Protein AF-A0A822ECL0-F1 (afdb_monomer_lite)

pLDDT: mean 80.01, std 21.47, range [31.42, 98.69]

Radius of gyration: 21.12 Å; chains: 1; bounding box: 35×47×75 Å

Foldseek 3Di:
DDDDPPDDDDDDVRVVVVVVVVVLPQKDKAWDDKDWDQDPQRKIKIKTWTWIFPDHDPDPPDDGDIFIKIWIWIWHDDPPDPPDTDTPDIDMDTPPPPPPDPPPPPDDDDDDDDDDDDD

Secondary structure (DSSP, 8-state):
----TT----SHHHHHHHHHHTT-TT--EEEEEEEEEE-GGG-EEEEEEEEEESS----SSSPPPEEEEEEEEEEEEPTT-TT-EEEEEEEEEETTS-----S----------------

Sequence (119 aa):
MHDDPTKTVTGIEAIAKRIEELSLKQRHVKIRQVDCHLTVGSSIVIQVCGEISSAPITDTQTQPTMKRFVQTFVLTPADNSKQKYYVHNDIFRYQDSPTSILTNDNNTKASTTITNNNE

Structure (mmCIF, N/CA/C/O backbone):
data_AF-A0A822ECL0-F1
#
_entry.id   AF-A0A822ECL0-F1
#
loop_
_atom_site.group_PDB
_atom_site.id
_atom_site.type_symbol
_atom_site.label_atom_id
_atom_site.label_alt_id
_atom_site.label_comp_id
_atom_site.label_asym_id
_atom_site.label_entity_id
_atom_site.label_seq_id
_atom_site.pdbx_PDB_ins_code
_atom_site.Cartn_x
_atom_site.Cartn_y
_atom_site.Cartn_z
_atom_site.occupancy
_atom_site.B_iso_or_equiv
_atom_site.auth_seq_id
_atom_site.auth_comp_id
_atom_site.auth_asym_id
_atom_site.auth_atom_id
_atom_site.pdbx_PDB_model_num
ATOM 1 N N . MET A 1 1 ? 21.817 -14.021 -4.083 1.00 38.22 1 MET A N 1
ATOM 2 C CA . MET A 1 1 ? 20.733 -13.933 -3.084 1.00 38.22 1 MET A CA 1
ATOM 3 C C . MET A 1 1 ? 19.622 -13.139 -3.747 1.00 38.22 1 MET A C 1
ATOM 5 O O . MET A 1 1 ? 19.785 -11.942 -3.921 1.00 38.22 1 MET A O 1
ATOM 9 N N . HIS A 1 2 ? 18.611 -13.814 -4.296 1.00 47.66 2 HIS A N 1
ATOM 10 C CA . HIS A 1 2 ? 17.511 -13.133 -4.980 1.00 47.66 2 HIS A CA 1
ATOM 11 C C . HIS A 1 2 ? 16.580 -12.540 -3.925 1.00 47.66 2 HIS A C 1
ATOM 13 O O . HIS A 1 2 ? 16.157 -13.245 -3.013 1.00 47.66 2 HIS A O 1
ATOM 19 N N . ASP A 1 3 ? 16.337 -11.239 -4.024 1.00 60.19 3 ASP A N 1
ATOM 20 C CA . ASP A 1 3 ? 15.415 -10.513 -3.162 1.00 60.19 3 ASP A CA 1
ATOM 21 C C . ASP A 1 3 ? 14.000 -11.067 -3.382 1.00 60.19 3 ASP A C 1
ATOM 23 O O . ASP A 1 3 ? 13.496 -11.016 -4.504 1.00 60.19 3 ASP A O 1
ATOM 27 N N . ASP A 1 4 ? 13.381 -11.649 -2.352 1.00 71.69 4 ASP A N 1
ATOM 28 C CA . ASP A 1 4 ? 12.011 -12.161 -2.439 1.00 71.69 4 ASP A CA 1
ATOM 29 C C . ASP A 1 4 ? 11.030 -10.974 -2.402 1.00 71.69 4 ASP A C 1
ATOM 31 O O . ASP A 1 4 ? 10.894 -10.318 -1.358 1.00 71.69 4 ASP A O 1
ATOM 35 N N . PRO A 1 5 ? 10.336 -10.663 -3.515 1.00 67.19 5 PRO A N 1
ATOM 36 C CA . PRO A 1 5 ? 9.403 -9.543 -3.571 1.00 67.19 5 PRO A CA 1
ATOM 37 C C . PRO A 1 5 ? 8.143 -9.783 -2.726 1.00 67.19 5 PRO A C 1
ATOM 39 O O . PRO A 1 5 ? 7.363 -8.854 -2.535 1.00 67.19 5 PRO A O 1
ATOM 42 N N . THR A 1 6 ? 7.934 -11.003 -2.222 1.00 77.94 6 THR A N 1
ATOM 43 C CA . THR A 1 6 ? 6.785 -11.384 -1.389 1.00 77.94 6 THR A CA 1
ATOM 44 C C . THR A 1 6 ? 7.088 -11.375 0.110 1.00 77.94 6 THR A C 1
ATOM 46 O O . THR A 1 6 ? 6.170 -11.500 0.921 1.00 77.94 6 THR A O 1
ATOM 49 N N . LYS A 1 7 ? 8.353 -11.159 0.499 1.00 88.94 7 LYS A N 1
ATOM 50 C CA . LYS A 1 7 ? 8.768 -11.102 1.902 1.00 88.94 7 LYS A CA 1
ATOM 51 C C . LYS A 1 7 ? 8.129 -9.914 2.625 1.00 88.94 7 LYS A C 1
ATOM 53 O O . LYS A 1 7 ? 8.436 -8.757 2.337 1.00 88.94 7 LYS A O 1
ATOM 58 N N . THR A 1 8 ? 7.319 -10.210 3.636 1.00 93.62 8 THR A N 1
ATOM 59 C CA . THR A 1 8 ? 6.763 -9.222 4.568 1.00 93.62 8 THR A CA 1
ATOM 60 C C . THR A 1 8 ? 7.718 -8.957 5.732 1.00 93.62 8 THR A C 1
ATOM 62 O O . THR A 1 8 ? 8.457 -9.846 6.161 1.00 93.62 8 THR A O 1
ATOM 65 N N . VAL A 1 9 ? 7.683 -7.743 6.280 1.00 96.38 9 VAL A N 1
ATOM 66 C CA . VAL A 1 9 ? 8.441 -7.347 7.476 1.00 96.38 9 VAL A CA 1
ATOM 67 C C . VAL A 1 9 ? 7.530 -6.600 8.448 1.00 96.38 9 VAL A C 1
ATOM 69 O O . VAL A 1 9 ? 6.573 -5.956 8.024 1.00 96.38 9 VAL A O 1
ATOM 72 N N . THR A 1 10 ? 7.843 -6.670 9.741 1.00 96.75 10 THR A N 1
ATOM 73 C CA . THR A 1 10 ? 7.034 -6.073 10.813 1.00 96.75 10 THR A CA 1
ATOM 74 C C . THR A 1 10 ? 7.920 -5.260 11.748 1.00 96.75 10 THR A C 1
ATOM 76 O O . THR A 1 10 ? 9.030 -5.678 12.069 1.00 96.75 10 THR A O 1
ATOM 79 N N . GLY A 1 11 ? 7.408 -4.122 12.220 1.00 96.25 11 GLY A N 1
ATOM 80 C CA . GLY A 1 11 ? 8.121 -3.216 13.122 1.00 96.25 11 GLY A CA 1
ATOM 81 C C . GLY A 1 11 ? 8.941 -2.163 12.376 1.00 96.25 11 GLY A C 1
ATOM 82 O O . GLY A 1 11 ? 9.455 -2.408 11.285 1.00 96.25 11 GLY A O 1
ATOM 83 N N . ILE A 1 12 ? 9.047 -0.969 12.965 1.00 94.94 12 ILE A N 1
ATOM 84 C CA . ILE A 1 12 ? 9.567 0.224 12.280 1.00 94.94 12 ILE A CA 1
ATOM 85 C C . ILE A 1 12 ? 11.003 0.049 11.767 1.00 94.94 12 ILE A C 1
ATOM 87 O O . ILE A 1 12 ? 11.303 0.470 10.656 1.00 94.94 12 ILE A O 1
ATOM 91 N N . GLU A 1 13 ? 11.865 -0.629 12.525 1.00 97.06 13 GLU A N 1
ATOM 92 C CA . GLU A 1 13 ? 13.268 -0.855 12.155 1.00 97.06 13 GLU A CA 1
ATOM 93 C C . GLU A 1 13 ? 13.396 -1.791 10.948 1.00 97.06 13 GLU A C 1
ATOM 95 O O . GLU A 1 13 ? 14.091 -1.484 9.979 1.00 97.06 13 GLU A O 1
ATOM 100 N N . ALA A 1 14 ? 12.683 -2.921 10.972 1.00 96.31 14 ALA A N 1
ATOM 101 C CA . ALA A 1 14 ? 12.697 -3.882 9.874 1.00 96.31 14 ALA A CA 1
ATOM 102 C C . ALA A 1 14 ? 12.036 -3.307 8.612 1.00 96.31 14 ALA A C 1
ATOM 104 O O . ALA A 1 14 ? 12.514 -3.555 7.505 1.00 96.31 14 ALA A O 1
ATOM 105 N N . ILE A 1 15 ? 10.971 -2.514 8.777 1.00 95.88 15 ILE A N 1
ATOM 106 C CA . ILE A 1 15 ? 10.310 -1.790 7.685 1.00 95.88 15 ILE A CA 1
ATOM 107 C C . ILE A 1 15 ? 11.265 -0.762 7.069 1.00 95.88 15 ILE A C 1
ATOM 109 O O . ILE A 1 15 ? 11.427 -0.751 5.851 1.00 95.88 15 ILE A O 1
ATOM 113 N N . ALA A 1 16 ? 11.941 0.054 7.883 1.00 93.94 16 ALA A N 1
ATOM 114 C CA . ALA A 1 16 ? 12.899 1.048 7.399 1.00 93.94 16 ALA A CA 1
ATOM 115 C C . ALA A 1 16 ? 14.028 0.390 6.594 1.00 93.94 16 ALA A C 1
ATOM 117 O O . ALA A 1 16 ? 14.269 0.766 5.446 1.00 93.94 16 ALA A O 1
ATOM 118 N N . LYS A 1 17 ? 14.632 -0.672 7.142 1.00 94.38 17 LYS A N 1
ATOM 119 C CA . LYS A 1 17 ? 15.653 -1.455 6.439 1.00 94.38 17 LYS A CA 1
ATOM 120 C C . LYS A 1 17 ? 15.127 -2.022 5.118 1.00 94.38 17 LYS A C 1
ATOM 122 O O . LYS A 1 17 ? 15.813 -1.957 4.102 1.00 94.38 17 LYS A O 1
ATOM 127 N N . ARG A 1 18 ? 13.898 -2.551 5.100 1.00 91.69 18 ARG A N 1
ATOM 128 C CA . ARG A 1 18 ? 13.310 -3.114 3.878 1.00 91.69 18 ARG A CA 1
ATOM 129 C C . ARG A 1 18 ? 13.085 -2.052 2.801 1.00 91.69 18 ARG A C 1
ATOM 131 O O . ARG A 1 18 ? 13.324 -2.321 1.628 1.00 91.69 18 ARG A O 1
ATOM 138 N N . ILE A 1 19 ? 12.653 -0.851 3.180 1.00 89.88 19 ILE A N 1
ATOM 139 C CA . ILE A 1 19 ? 12.482 0.276 2.251 1.00 89.88 19 ILE A CA 1
ATOM 140 C C . ILE A 1 19 ? 13.827 0.684 1.633 1.00 89.88 19 ILE A C 1
ATOM 142 O O . ILE A 1 19 ? 13.890 0.951 0.430 1.00 89.88 19 ILE A O 1
ATOM 146 N N . GLU A 1 20 ? 14.900 0.703 2.428 1.00 90.12 20 GLU A N 1
ATOM 147 C CA . GLU A 1 20 ? 16.255 0.985 1.942 1.00 90.12 20 GLU A CA 1
ATOM 148 C C . GLU A 1 20 ? 16.732 -0.066 0.932 1.00 90.12 20 GLU A C 1
ATOM 150 O O . GLU A 1 20 ? 17.186 0.299 -0.154 1.00 90.12 20 GLU A O 1
ATOM 155 N N . GLU A 1 21 ? 16.563 -1.356 1.245 1.00 89.44 21 GLU A N 1
ATOM 156 C CA . GLU A 1 21 ? 16.910 -2.477 0.356 1.00 89.44 21 GLU A CA 1
ATOM 157 C C . GLU A 1 21 ? 16.196 -2.372 -1.002 1.00 89.44 21 GLU A C 1
ATOM 159 O O . GLU A 1 21 ? 16.824 -2.512 -2.052 1.00 89.44 21 GLU A O 1
ATOM 164 N N . LEU A 1 22 ? 14.900 -2.035 -1.000 1.00 83.56 22 LEU A N 1
ATOM 165 C CA . LEU A 1 22 ? 14.090 -1.923 -2.218 1.00 83.56 22 LEU A CA 1
ATOM 166 C C . LEU A 1 22 ? 14.508 -0.764 -3.142 1.00 83.56 22 LEU A C 1
ATOM 168 O O . LEU A 1 22 ? 14.072 -0.718 -4.295 1.00 83.56 22 LEU A O 1
ATOM 172 N N . SER A 1 23 ? 15.339 0.175 -2.668 1.00 81.00 23 SER A N 1
ATOM 173 C CA . SER A 1 23 ? 15.923 1.257 -3.476 1.00 81.00 23 SER A CA 1
ATOM 174 C C . SER A 1 23 ? 14.895 2.015 -4.336 1.00 81.00 23 SER A C 1
ATOM 176 O O . SER A 1 23 ? 15.141 2.363 -5.494 1.00 81.00 23 SER A O 1
ATOM 178 N N . LEU A 1 24 ? 13.717 2.300 -3.772 1.00 78.38 24 LEU A N 1
ATOM 179 C CA . LEU A 1 24 ? 12.582 2.942 -4.460 1.00 78.38 24 LEU A CA 1
ATOM 180 C C . LEU A 1 24 ? 12.766 4.458 -4.685 1.00 78.38 24 LEU A C 1
ATOM 182 O O . LEU A 1 24 ? 11.797 5.213 -4.753 1.00 78.38 24 LEU A O 1
ATOM 186 N N . LYS A 1 25 ? 14.007 4.933 -4.812 1.00 82.69 25 LYS A N 1
ATOM 187 C CA . LYS A 1 25 ? 14.318 6.355 -5.005 1.00 82.69 25 LYS A CA 1
ATOM 188 C C . LYS A 1 25 ? 13.983 6.796 -6.436 1.00 82.69 25 LYS A C 1
ATOM 190 O O . LYS A 1 25 ? 14.127 6.023 -7.381 1.00 82.69 25 LYS A O 1
ATOM 195 N N . GLN A 1 26 ? 13.545 8.051 -6.576 1.00 84.69 26 GLN A N 1
ATOM 196 C CA . GLN A 1 26 ? 13.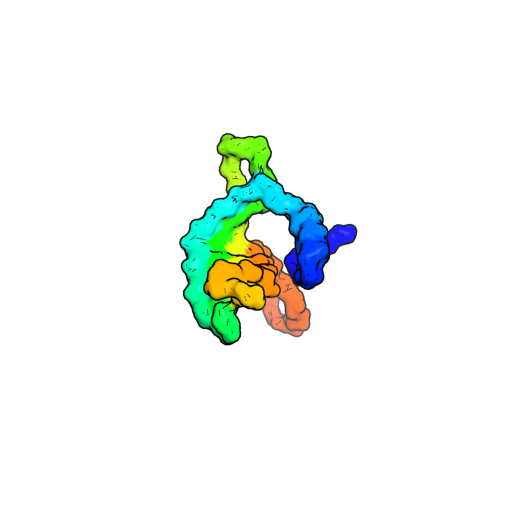283 8.722 -7.863 1.00 84.69 26 GLN A CA 1
ATOM 197 C C . GLN A 1 26 ? 12.332 7.953 -8.799 1.00 84.69 26 GLN A C 1
ATOM 199 O O . GLN A 1 26 ? 12.544 7.890 -10.010 1.00 84.69 26 GLN A O 1
ATOM 204 N N . ARG A 1 27 ? 11.276 7.346 -8.247 1.00 88.81 27 ARG A N 1
ATOM 205 C CA . ARG A 1 27 ? 10.220 6.712 -9.045 1.00 88.81 27 ARG A CA 1
ATOM 206 C C . ARG A 1 27 ? 9.151 7.734 -9.419 1.00 88.81 27 ARG A C 1
ATOM 208 O O . ARG A 1 27 ? 8.730 8.516 -8.570 1.00 88.81 27 ARG A O 1
ATOM 215 N N . HIS A 1 28 ? 8.670 7.703 -10.659 1.00 91.44 28 HIS A N 1
ATOM 216 C CA . HIS A 1 28 ? 7.428 8.400 -11.004 1.00 91.44 28 HIS A CA 1
ATOM 217 C C . HIS A 1 28 ? 6.248 7.508 -10.658 1.00 91.44 28 HIS A C 1
ATOM 219 O O . HIS A 1 28 ? 6.227 6.333 -11.019 1.00 91.44 28 HIS A O 1
ATOM 225 N N . VAL A 1 29 ? 5.257 8.083 -9.986 1.00 93.75 29 VAL A N 1
ATOM 226 C CA . VAL A 1 29 ? 4.010 7.413 -9.624 1.00 93.75 29 VAL A CA 1
ATOM 227 C C . VAL A 1 29 ? 2.857 8.190 -10.236 1.00 93.75 29 VAL A C 1
ATOM 229 O O . VAL A 1 29 ? 2.796 9.414 -10.140 1.00 93.75 29 VAL A O 1
ATOM 232 N N . LYS A 1 30 ? 1.922 7.473 -10.849 1.00 95.62 30 LYS A N 1
ATOM 233 C CA . LYS A 1 30 ? 0.668 8.017 -11.350 1.00 95.62 30 LYS A CA 1
ATOM 234 C C . LYS A 1 30 ? -0.492 7.275 -10.710 1.00 95.62 30 LYS A C 1
ATOM 236 O O . LYS A 1 30 ? -0.759 6.121 -11.034 1.00 95.62 30 LYS A O 1
ATOM 241 N N . ILE A 1 31 ? -1.183 7.957 -9.807 1.00 97.81 31 ILE A N 1
ATOM 242 C CA . ILE A 1 31 ? -2.376 7.424 -9.152 1.00 97.81 31 ILE A CA 1
ATOM 243 C C . ILE A 1 31 ? -3.549 7.485 -10.128 1.00 97.81 31 ILE A C 1
ATOM 245 O O . ILE A 1 31 ? -3.744 8.492 -10.811 1.00 97.81 31 ILE A O 1
ATOM 249 N N . ARG A 1 32 ? -4.303 6.389 -10.228 1.00 97.69 32 ARG A N 1
ATOM 250 C CA . ARG A 1 32 ? -5.463 6.274 -11.122 1.00 97.69 32 ARG A CA 1
ATOM 251 C C . ARG A 1 32 ? -6.770 6.238 -10.354 1.00 97.69 32 ARG A C 1
ATOM 253 O O . ARG A 1 32 ? -7.721 6.888 -10.768 1.00 97.69 32 ARG A O 1
ATOM 260 N N . GLN A 1 33 ? -6.795 5.503 -9.251 1.00 98.31 33 GLN A N 1
ATOM 261 C CA . GLN A 1 33 ? -7.980 5.330 -8.427 1.00 98.31 33 GLN A CA 1
ATOM 262 C C . GLN A 1 33 ? -7.572 5.164 -6.969 1.00 98.31 33 GLN A C 1
ATOM 264 O O . GLN A 1 33 ? -6.551 4.539 -6.669 1.00 98.31 33 GLN A O 1
ATOM 269 N N . VAL A 1 34 ? -8.379 5.739 -6.085 1.00 98.50 34 VAL A N 1
ATOM 270 C CA . VAL A 1 34 ? -8.267 5.587 -4.639 1.00 98.50 34 VAL A CA 1
ATOM 271 C C . VAL A 1 34 ? -9.667 5.353 -4.105 1.00 98.50 34 VAL A C 1
ATOM 273 O O . VAL A 1 34 ? -10.535 6.201 -4.290 1.00 98.50 34 VAL A O 1
ATOM 276 N N . ASP A 1 35 ? -9.852 4.232 -3.422 1.00 98.50 35 ASP A N 1
ATOM 277 C CA . ASP A 1 35 ? -11.066 3.932 -2.674 1.00 98.50 35 ASP A CA 1
ATOM 278 C C . ASP A 1 35 ? -10.714 3.800 -1.196 1.00 98.50 35 ASP A C 1
ATOM 280 O O . ASP A 1 35 ? -9.674 3.236 -0.841 1.00 98.50 35 ASP A O 1
ATOM 284 N N . CYS A 1 36 ? -11.584 4.294 -0.319 1.00 97.69 36 CYS A N 1
ATOM 285 C CA . CYS A 1 36 ? -11.412 4.163 1.120 1.00 97.69 36 CYS A CA 1
ATOM 286 C C . CYS A 1 36 ? -12.730 3.812 1.807 1.00 97.69 36 CYS A C 1
ATOM 288 O O . CYS A 1 36 ? -13.794 4.292 1.422 1.00 97.69 36 CYS A O 1
ATOM 290 N N . HIS A 1 37 ? -12.650 2.959 2.825 1.00 98.06 37 HIS A N 1
ATOM 291 C CA . HIS A 1 37 ? -13.803 2.531 3.611 1.00 98.06 37 HIS A CA 1
ATOM 292 C C . HIS A 1 37 ? -13.424 2.396 5.086 1.00 98.06 37 HIS A C 1
ATOM 294 O O . HIS A 1 37 ? -12.324 1.951 5.424 1.00 98.06 37 HIS A O 1
ATOM 300 N N . LEU A 1 38 ? -14.352 2.759 5.974 1.00 96.94 38 LEU A N 1
ATOM 301 C CA . LEU A 1 38 ? -14.238 2.429 7.393 1.00 96.94 38 LEU A CA 1
ATOM 302 C C . LEU A 1 38 ? -14.303 0.910 7.572 1.00 96.94 38 LEU A C 1
ATOM 304 O O . LEU A 1 38 ? -15.086 0.225 6.917 1.00 96.94 38 LEU A O 1
ATOM 308 N N . THR A 1 39 ? -13.486 0.399 8.482 1.00 96.06 39 THR A N 1
ATOM 309 C CA . THR A 1 39 ? -13.451 -1.011 8.864 1.00 96.06 39 THR A CA 1
ATOM 310 C C . THR A 1 39 ? -13.439 -1.150 10.390 1.00 96.06 39 THR A C 1
ATOM 312 O O . THR A 1 39 ? -13.625 -0.180 11.130 1.00 96.06 39 THR A O 1
ATOM 315 N N . VAL A 1 40 ? -13.289 -2.380 10.874 1.00 93.81 40 VAL A N 1
ATOM 316 C CA . VAL A 1 40 ? -13.368 -2.745 12.292 1.00 93.81 40 VAL A CA 1
ATOM 317 C C . VAL A 1 40 ? -12.420 -1.883 13.143 1.00 93.81 40 VAL A C 1
ATOM 319 O O . VAL A 1 40 ? -11.294 -1.588 12.745 1.00 93.81 40 VAL A O 1
ATOM 322 N N . GLY A 1 41 ? -12.880 -1.463 14.326 1.00 90.88 41 GLY A N 1
ATOM 323 C CA . GLY A 1 41 ? -12.061 -0.707 15.283 1.00 90.88 41 GLY A CA 1
ATOM 324 C C . GLY A 1 41 ? -11.742 0.729 14.855 1.00 90.88 41 GLY A C 1
ATOM 325 O O . GLY A 1 41 ? -10.658 1.221 15.157 1.00 90.88 41 GLY A O 1
ATOM 326 N N . SER A 1 42 ? -12.643 1.386 14.115 1.00 92.69 42 SER A N 1
ATOM 327 C CA . SER A 1 42 ? -12.434 2.739 13.562 1.00 92.69 42 SER A CA 1
ATOM 328 C C . SER A 1 42 ? -11.202 2.850 12.656 1.00 92.69 42 SER A C 1
ATOM 330 O O . SER A 1 42 ? -10.687 3.944 12.426 1.00 92.69 42 SER A O 1
ATOM 332 N N . SER A 1 43 ? -10.717 1.714 12.152 1.00 94.88 43 SER A N 1
ATOM 333 C CA . SER A 1 43 ? -9.650 1.680 11.162 1.00 94.88 43 SER A CA 1
ATOM 334 C C . SER A 1 43 ? -10.209 2.028 9.783 1.00 94.88 43 SER A C 1
ATOM 336 O O . SER A 1 43 ? -11.417 1.974 9.545 1.00 94.88 43 SER A O 1
ATOM 338 N N . ILE A 1 44 ? -9.327 2.384 8.858 1.00 97.19 44 ILE A N 1
ATOM 339 C CA . ILE A 1 44 ? -9.674 2.720 7.477 1.00 97.19 44 ILE A CA 1
ATOM 340 C C . ILE A 1 44 ? -8.886 1.784 6.571 1.00 97.19 44 ILE A C 1
ATOM 342 O O . ILE A 1 44 ? -7.662 1.720 6.664 1.00 97.19 44 ILE A O 1
ATOM 346 N N . VAL A 1 45 ? -9.575 1.070 5.687 1.00 98.38 45 VAL A N 1
ATOM 347 C CA . VAL A 1 45 ? -8.925 0.367 4.579 1.00 98.38 45 VAL A CA 1
ATOM 348 C C . VAL A 1 45 ? -8.888 1.292 3.369 1.00 98.38 45 VAL A C 1
ATOM 350 O O . VAL A 1 45 ? -9.886 1.936 3.043 1.00 98.38 45 VAL A O 1
ATOM 353 N N . ILE A 1 46 ? -7.731 1.382 2.720 1.00 98.69 46 ILE A N 1
ATOM 354 C CA . ILE A 1 46 ? -7.517 2.193 1.521 1.00 98.69 46 ILE A CA 1
ATOM 355 C C . ILE A 1 46 ? -6.946 1.286 0.446 1.00 98.69 46 ILE A C 1
ATOM 357 O O . ILE A 1 46 ? -5.937 0.626 0.680 1.00 98.69 46 ILE A O 1
ATOM 361 N N . GLN A 1 47 ? -7.554 1.285 -0.733 1.00 98.62 47 GLN A N 1
ATOM 362 C CA . GLN A 1 47 ? -7.000 0.641 -1.914 1.00 98.62 47 GLN A CA 1
ATOM 363 C C . GLN A 1 47 ? -6.605 1.710 -2.928 1.00 98.62 47 GLN A C 1
ATOM 365 O O . GLN A 1 47 ?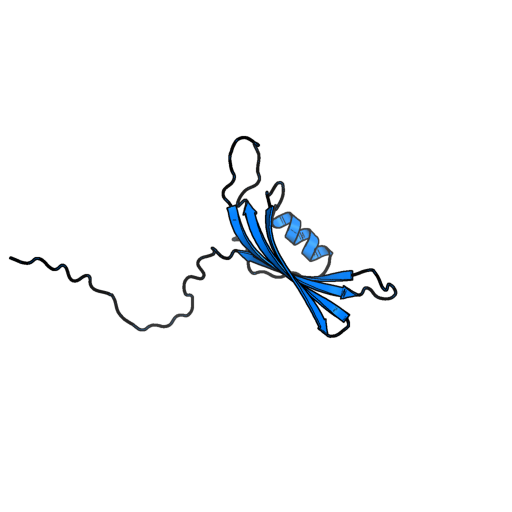 -7.398 2.581 -3.277 1.00 98.62 47 GLN A O 1
ATOM 370 N N . VAL A 1 48 ? -5.370 1.627 -3.409 1.00 98.62 48 VAL A N 1
ATOM 371 C CA . VAL A 1 48 ? -4.790 2.533 -4.396 1.00 98.62 48 VAL A CA 1
ATOM 372 C C . VAL A 1 48 ? -4.410 1.726 -5.626 1.00 98.62 48 VAL A C 1
ATOM 374 O O . VAL A 1 48 ? -3.608 0.798 -5.539 1.00 98.62 48 VAL A O 1
ATOM 377 N N . CYS A 1 49 ? -4.954 2.101 -6.779 1.00 98.00 49 CYS A N 1
ATOM 378 C CA . CYS A 1 49 ? -4.555 1.559 -8.073 1.00 98.00 49 CYS A CA 1
ATOM 379 C C . CYS A 1 49 ? -3.792 2.634 -8.844 1.00 98.00 49 CYS A C 1
ATOM 381 O O . CYS A 1 49 ? -4.217 3.795 -8.922 1.00 98.00 49 CYS A O 1
ATOM 383 N N . GLY A 1 50 ? -2.669 2.260 -9.444 1.00 97.19 50 GLY A N 1
ATOM 384 C CA . GLY A 1 50 ? -1.823 3.218 -10.133 1.00 97.19 50 GLY A CA 1
ATOM 385 C C . GLY A 1 50 ? -0.784 2.584 -11.034 1.00 97.19 50 GLY A C 1
ATOM 386 O O . GLY A 1 50 ? -0.774 1.382 -11.283 1.00 97.19 50 GLY A O 1
ATOM 387 N N . GLU A 1 51 ? 0.108 3.432 -11.518 1.00 95.12 51 GLU A N 1
ATOM 388 C CA . GLU A 1 51 ? 1.288 3.047 -12.274 1.00 95.12 51 GLU A CA 1
ATOM 389 C C . GLU A 1 51 ? 2.535 3.624 -11.601 1.00 95.12 51 GLU A C 1
ATOM 391 O O . GLU A 1 51 ? 2.527 4.777 -11.173 1.00 95.12 51 GLU A O 1
ATOM 396 N N . ILE A 1 52 ? 3.615 2.850 -11.522 1.00 93.69 52 ILE A N 1
ATOM 397 C CA . ILE A 1 52 ? 4.909 3.286 -10.986 1.00 93.69 52 ILE A CA 1
ATOM 398 C C . ILE A 1 52 ? 6.024 2.960 -11.980 1.00 93.69 52 ILE A C 1
ATOM 400 O O . ILE A 1 52 ? 5.993 1.913 -12.631 1.00 93.69 52 ILE A O 1
ATOM 404 N N . SER A 1 53 ? 7.012 3.843 -12.115 1.00 92.19 53 SER A N 1
ATOM 405 C CA . SER A 1 53 ? 8.156 3.593 -12.989 1.00 92.19 53 SER A CA 1
ATOM 406 C C . SER A 1 53 ? 8.936 2.364 -12.518 1.00 92.19 53 SER A C 1
ATOM 408 O O . SER A 1 53 ? 9.160 2.175 -11.322 1.00 92.19 53 SER A O 1
ATOM 410 N N . SER A 1 54 ? 9.374 1.509 -13.443 1.00 85.94 54 SER A N 1
ATOM 411 C CA . SER A 1 54 ? 10.107 0.278 -13.110 1.00 85.94 54 SER A CA 1
ATOM 412 C C . SER A 1 54 ? 11.575 0.504 -12.753 1.00 85.94 54 SER A C 1
ATOM 414 O O . SER A 1 54 ? 12.180 -0.370 -12.130 1.00 85.94 54 SER A O 1
ATOM 416 N N . ALA A 1 55 ? 12.118 1.676 -13.075 1.00 85.44 55 ALA A N 1
ATOM 417 C CA . ALA A 1 55 ? 13.461 2.116 -12.718 1.00 85.44 55 ALA A CA 1
ATOM 418 C C . ALA A 1 55 ? 13.436 3.554 -12.152 1.00 85.44 55 ALA A C 1
ATOM 420 O O . ALA A 1 55 ? 12.441 4.268 -12.356 1.00 85.44 55 ALA A O 1
ATOM 421 N N . PRO A 1 56 ? 14.494 3.970 -11.428 1.00 85.75 56 PRO A N 1
ATOM 422 C CA . PRO A 1 56 ? 14.731 5.371 -11.096 1.00 85.75 56 PRO A CA 1
ATOM 423 C C . PRO A 1 56 ? 14.810 6.222 -12.362 1.00 85.75 56 PRO A C 1
ATOM 425 O O . PRO A 1 56 ? 15.321 5.773 -13.387 1.00 85.75 56 PRO A O 1
ATOM 428 N N . ILE A 1 57 ? 14.317 7.449 -12.284 1.00 81.50 57 ILE A N 1
ATOM 429 C CA . ILE A 1 57 ? 14.353 8.392 -13.399 1.00 81.50 57 ILE A CA 1
ATOM 430 C C . ILE A 1 57 ? 15.557 9.298 -13.214 1.00 81.50 57 ILE A C 1
ATOM 432 O O . ILE A 1 57 ? 15.653 10.030 -12.230 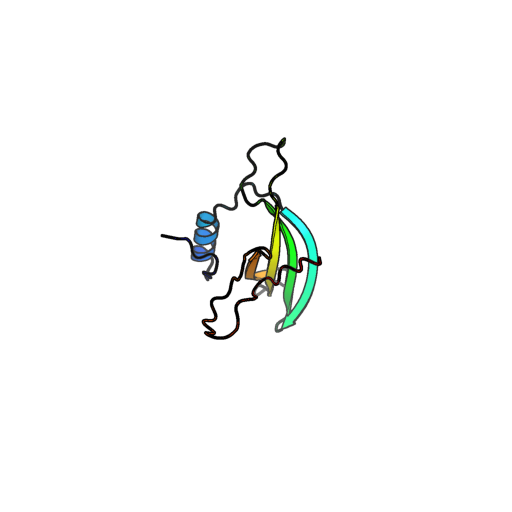1.00 81.50 57 ILE A O 1
ATOM 436 N N . THR A 1 58 ? 16.487 9.202 -14.158 1.00 80.12 58 THR A N 1
ATOM 437 C CA . THR A 1 58 ? 17.766 9.922 -14.140 1.00 80.12 58 THR A CA 1
ATOM 438 C C . THR A 1 58 ? 17.796 11.106 -15.104 1.00 80.12 58 THR A C 1
ATOM 440 O O . THR A 1 58 ? 18.694 11.933 -15.007 1.00 80.12 58 THR A O 1
ATOM 443 N N . ASP A 1 59 ? 16.824 11.196 -16.013 1.00 78.31 59 ASP A N 1
ATOM 444 C CA . ASP A 1 59 ? 16.678 12.267 -16.998 1.00 78.31 59 ASP A CA 1
ATOM 445 C C . ASP A 1 59 ? 15.181 12.527 -17.252 1.00 78.31 59 ASP A C 1
ATOM 447 O O . ASP A 1 59 ? 14.382 11.592 -17.308 1.00 78.31 59 ASP A O 1
ATOM 451 N N . THR A 1 60 ? 14.791 13.794 -17.385 1.00 68.81 60 THR A N 1
ATOM 452 C CA . THR A 1 60 ? 13.404 14.228 -17.606 1.00 68.81 60 THR A CA 1
ATOM 453 C C . THR A 1 60 ? 12.959 14.093 -19.063 1.00 68.81 60 THR A C 1
ATOM 455 O O . THR A 1 60 ? 11.765 14.210 -19.343 1.00 68.81 60 THR A O 1
ATOM 458 N N . GLN A 1 61 ? 13.885 13.826 -19.989 1.00 73.19 61 GLN A N 1
ATOM 459 C CA . GLN A 1 61 ? 13.596 13.715 -21.421 1.00 73.19 61 GLN A CA 1
ATOM 460 C C . GLN A 1 61 ? 13.127 12.330 -21.876 1.00 73.19 61 GLN A C 1
ATOM 462 O O . GLN A 1 61 ? 12.501 12.218 -22.930 1.00 73.19 61 GLN A O 1
ATOM 467 N N . THR A 1 62 ? 13.370 11.277 -21.091 1.00 76.00 62 THR A N 1
ATOM 468 C CA . THR A 1 62 ? 12.917 9.920 -21.426 1.00 76.00 62 THR A CA 1
ATOM 469 C C . THR A 1 62 ? 11.660 9.558 -20.646 1.00 76.00 62 THR A C 1
ATOM 471 O O . THR A 1 62 ? 11.603 9.665 -19.422 1.00 76.00 62 THR A O 1
ATOM 474 N N . GLN A 1 63 ? 10.618 9.120 -21.358 1.00 80.75 63 GLN A N 1
ATOM 475 C CA . GLN A 1 63 ? 9.412 8.629 -20.703 1.00 80.75 63 GLN A CA 1
ATOM 476 C C . GLN A 1 63 ? 9.720 7.276 -20.035 1.00 80.75 63 GLN A C 1
ATOM 478 O O . GLN A 1 63 ? 10.129 6.339 -20.724 1.00 80.75 63 GLN A O 1
ATOM 483 N N . PRO A 1 64 ? 9.534 7.140 -18.710 1.00 85.06 64 PRO A N 1
ATOM 484 C CA . PRO A 1 64 ? 9.859 5.910 -18.000 1.00 85.06 64 PRO A CA 1
ATOM 485 C C . PRO A 1 64 ? 8.894 4.778 -18.357 1.00 85.06 64 PRO A C 1
ATOM 487 O O . PRO A 1 64 ? 7.693 4.997 -18.525 1.00 85.06 64 PRO A O 1
ATOM 490 N N . THR A 1 65 ? 9.396 3.542 -18.366 1.00 89.50 65 THR A N 1
ATOM 491 C CA . THR A 1 65 ? 8.538 2.353 -18.408 1.00 89.50 65 THR A CA 1
ATOM 492 C C . THR A 1 65 ? 7.715 2.273 -17.127 1.00 89.50 65 THR A C 1
ATOM 494 O O . THR A 1 65 ? 8.263 2.160 -16.026 1.00 89.50 65 THR A O 1
ATOM 497 N N . MET A 1 66 ? 6.395 2.320 -17.275 1.00 92.31 66 MET A N 1
ATOM 498 C CA . MET A 1 66 ? 5.438 2.278 -16.174 1.00 92.31 66 MET A CA 1
ATOM 499 C C . MET A 1 66 ? 4.915 0.851 -15.969 1.00 92.31 66 MET A C 1
ATOM 501 O O . MET A 1 66 ? 4.629 0.148 -16.935 1.00 92.31 66 MET A O 1
ATOM 505 N N . LYS A 1 67 ? 4.777 0.425 -14.711 1.00 93.00 67 LYS A N 1
ATOM 506 C CA . LYS A 1 67 ? 4.144 -0.843 -14.318 1.00 93.00 67 LYS A CA 1
ATOM 507 C C . LYS A 1 67 ? 2.915 -0.571 -13.473 1.00 93.00 67 LYS A C 1
ATOM 509 O O . LYS A 1 67 ? 2.967 0.280 -12.584 1.00 93.00 67 LYS A O 1
ATOM 514 N N . ARG A 1 68 ? 1.838 -1.320 -13.702 1.00 95.56 68 ARG A N 1
ATOM 515 C CA . ARG A 1 68 ? 0.627 -1.192 -12.888 1.00 95.56 68 ARG A CA 1
ATOM 516 C C . ARG A 1 68 ? 0.825 -1.797 -11.505 1.00 95.56 68 ARG A C 1
ATOM 518 O O . ARG A 1 68 ? 1.451 -2.851 -11.366 1.00 95.56 68 ARG A O 1
ATOM 525 N N . PHE A 1 69 ? 0.252 -1.158 -10.494 1.00 95.12 69 PHE A N 1
ATOM 526 C CA . PHE A 1 69 ? 0.262 -1.644 -9.123 1.00 95.12 69 PHE A CA 1
ATOM 527 C C . PHE A 1 69 ? -1.100 -1.497 -8.449 1.00 95.12 69 PHE A C 1
ATOM 529 O O . PHE A 1 69 ? -1.901 -0.626 -8.796 1.00 95.12 69 PHE A O 1
ATOM 536 N N . VAL A 1 70 ? -1.307 -2.343 -7.443 1.00 97.06 70 VAL A N 1
ATOM 537 C CA . VAL A 1 70 ? -2.325 -2.169 -6.408 1.00 97.06 70 VAL A CA 1
ATOM 538 C C . VAL A 1 70 ? -1.608 -2.102 -5.068 1.00 97.06 70 VAL A C 1
ATOM 540 O O . VAL A 1 70 ? -0.750 -2.939 -4.778 1.00 97.06 70 VAL A O 1
ATOM 543 N N . GLN A 1 71 ? -1.956 -1.110 -4.258 1.00 97.12 71 GLN A N 1
ATOM 544 C CA . GLN A 1 71 ? -1.457 -0.953 -2.900 1.00 97.12 71 GLN A CA 1
ATOM 545 C C . GLN A 1 71 ? -2.631 -0.854 -1.934 1.00 97.12 71 GLN A C 1
ATOM 547 O O . GLN A 1 71 ? -3.551 -0.070 -2.151 1.00 97.12 71 GLN A O 1
ATOM 552 N N . THR A 1 72 ? -2.624 -1.675 -0.891 1.00 98.19 72 THR A N 1
ATOM 553 C CA . THR A 1 72 ? -3.649 -1.667 0.153 1.00 98.19 72 THR A CA 1
ATOM 554 C C . THR A 1 72 ? -3.035 -1.209 1.461 1.00 98.19 72 THR A C 1
ATOM 556 O O . THR A 1 72 ? -2.078 -1.818 1.938 1.00 98.19 72 THR A O 1
ATOM 559 N N . PHE A 1 73 ? -3.618 -0.175 2.056 1.00 98.50 73 PHE A N 1
ATOM 560 C CA . PHE A 1 73 ? -3.276 0.287 3.390 1.00 98.50 73 PHE A CA 1
ATOM 561 C C . PHE A 1 73 ? -4.386 -0.057 4.370 1.00 98.50 73 PHE A C 1
ATOM 563 O O . PHE A 1 73 ? -5.571 0.070 4.058 1.00 98.50 73 PHE A O 1
ATOM 570 N N . VAL A 1 74 ? -3.998 -0.419 5.587 1.00 98.06 74 VAL A N 1
ATOM 571 C CA . VAL A 1 74 ? -4.892 -0.376 6.745 1.00 98.06 74 VAL A CA 1
ATOM 572 C C . VAL A 1 74 ? -4.361 0.699 7.671 1.00 98.06 74 VAL A C 1
ATOM 574 O O . VAL A 1 74 ? -3.253 0.573 8.187 1.00 98.06 74 VAL A O 1
ATOM 577 N N . LEU A 1 75 ? -5.132 1.763 7.859 1.00 97.62 75 LEU A N 1
ATOM 578 C CA . LEU A 1 75 ? -4.837 2.823 8.808 1.00 97.62 75 LEU A CA 1
ATOM 579 C C . LEU A 1 75 ? -5.561 2.542 10.116 1.00 97.62 75 LEU A C 1
ATOM 581 O O . LEU A 1 75 ? -6.778 2.366 10.114 1.00 97.62 75 LEU A O 1
ATOM 585 N N . THR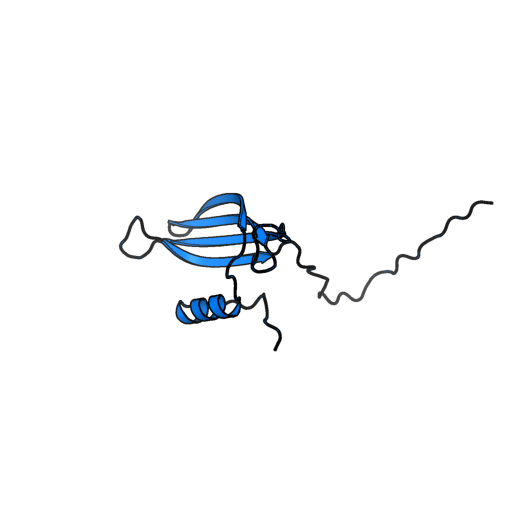 A 1 76 ? -4.836 2.564 11.227 1.00 95.75 76 THR A N 1
ATOM 586 C CA . THR A 1 76 ? -5.407 2.3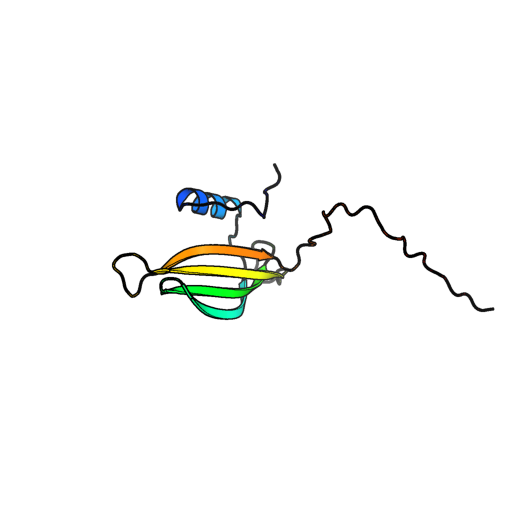68 12.563 1.00 95.75 76 THR A CA 1
ATOM 587 C C . THR A 1 76 ? -5.227 3.643 13.384 1.00 95.75 76 THR A C 1
ATOM 589 O O . THR A 1 76 ? -4.164 4.270 13.296 1.00 95.75 76 THR A O 1
ATOM 592 N N . PRO A 1 77 ? -6.246 4.075 14.151 1.00 94.38 77 PRO A N 1
ATOM 593 C CA . PRO A 1 77 ? -6.114 5.222 15.040 1.00 94.38 77 PRO A CA 1
ATOM 594 C C . PRO A 1 77 ? -4.949 5.031 16.013 1.00 94.38 77 PRO A C 1
ATOM 596 O O . PRO A 1 77 ? -4.774 3.954 16.580 1.00 94.38 77 PRO A O 1
ATOM 599 N N . ALA A 1 78 ? -4.152 6.074 16.212 1.00 91.06 78 ALA A N 1
ATOM 600 C CA . ALA A 1 78 ? -3.141 6.079 17.257 1.00 91.06 78 ALA A CA 1
ATOM 601 C C . ALA A 1 78 ? -3.803 6.300 18.624 1.00 91.06 78 ALA A C 1
ATOM 603 O O . ALA A 1 78 ? -4.705 7.137 18.759 1.00 91.06 78 ALA A O 1
ATOM 604 N N . ASP A 1 79 ? -3.317 5.595 19.646 1.00 84.81 79 ASP A N 1
ATOM 605 C CA . ASP A 1 79 ? -3.796 5.777 21.012 1.00 84.81 79 ASP A CA 1
ATOM 606 C C . ASP A 1 79 ? -3.678 7.253 21.421 1.00 84.81 79 ASP A C 1
ATOM 608 O O . ASP A 1 79 ? -2.668 7.921 21.183 1.00 84.81 79 ASP A O 1
ATOM 612 N N . ASN A 1 80 ? -4.740 7.775 22.036 1.00 73.12 80 ASN A N 1
ATOM 613 C CA . ASN A 1 80 ? -4.821 9.139 22.567 1.00 73.12 80 ASN A CA 1
ATOM 614 C C . ASN A 1 80 ? -4.835 10.282 21.531 1.00 73.12 80 ASN A C 1
ATOM 616 O O . ASN A 1 80 ? -4.612 11.439 21.894 1.00 73.12 80 ASN A O 1
ATOM 620 N N . SER A 1 81 ? -5.153 10.027 20.256 1.00 75.38 81 SER A N 1
ATOM 621 C CA . SER A 1 81 ? -5.368 11.111 19.289 1.00 75.38 81 SER A CA 1
ATOM 622 C C . SER A 1 81 ? -6.451 10.801 18.259 1.00 75.38 81 SER A C 1
ATOM 624 O O . SER A 1 81 ? -6.278 9.974 17.373 1.00 75.38 81 SER A O 1
ATOM 626 N N . LYS A 1 82 ? -7.556 11.557 18.309 1.00 68.62 82 LYS A N 1
ATOM 627 C CA . LYS A 1 82 ? -8.704 11.410 17.391 1.00 68.62 82 LYS A CA 1
ATOM 628 C C . LYS A 1 82 ? -8.393 11.711 15.915 1.00 68.62 82 LYS A C 1
ATOM 630 O O . LYS A 1 82 ? -9.253 11.498 15.071 1.00 68.62 82 LYS A O 1
ATOM 635 N N . GLN A 1 83 ? -7.210 12.244 15.602 1.00 78.38 83 GLN A N 1
ATOM 636 C CA . GLN A 1 83 ? -6.834 12.671 14.247 1.00 78.38 83 GLN A CA 1
ATOM 637 C C . GLN A 1 83 ? -5.499 12.088 13.769 1.00 78.38 83 GLN A C 1
ATOM 639 O O . GLN A 1 83 ? -5.030 12.448 12.693 1.00 78.38 83 GLN A O 1
ATOM 644 N N . LYS A 1 84 ? -4.868 11.201 14.546 1.00 91.12 84 LYS A N 1
ATOM 645 C CA . LYS A 1 84 ? -3.631 10.539 14.125 1.00 91.12 84 LYS A CA 1
ATOM 646 C C . LYS A 1 84 ? -3.925 9.092 13.785 1.00 91.12 84 LYS A C 1
ATOM 648 O O . LYS A 1 84 ? -4.535 8.377 14.571 1.00 91.12 84 LYS A O 1
ATOM 653 N N . TYR A 1 85 ? -3.436 8.679 12.628 1.00 94.62 85 TYR A N 1
ATOM 654 C CA . TYR A 1 85 ? -3.456 7.300 12.177 1.00 94.62 85 TYR A CA 1
ATOM 655 C C . TYR A 1 85 ? -2.026 6.851 11.921 1.00 94.62 85 TYR A C 1
ATOM 657 O O . TYR A 1 85 ? -1.183 7.655 11.518 1.00 94.62 85 TYR A O 1
ATOM 665 N N . TYR A 1 86 ? -1.767 5.568 12.129 1.00 94.69 86 TYR A N 1
ATOM 666 C CA . TYR A 1 86 ? -0.555 4.920 11.652 1.00 94.69 86 TYR A CA 1
ATOM 667 C C . TYR A 1 86 ? -0.920 3.844 10.632 1.00 94.69 86 TYR A C 1
ATOM 669 O O . TYR A 1 86 ? -2.040 3.329 10.615 1.00 94.69 86 TYR A O 1
ATOM 677 N N . VAL A 1 87 ? 0.032 3.518 9.763 1.00 96.75 87 VAL A N 1
ATOM 678 C CA . VAL A 1 87 ? -0.120 2.435 8.793 1.00 96.75 87 VAL A CA 1
ATOM 679 C C . VAL A 1 87 ? 0.085 1.117 9.529 1.00 96.75 87 VAL A C 1
ATOM 681 O O . VAL A 1 87 ? 1.203 0.779 9.910 1.00 96.75 87 VAL A O 1
ATOM 684 N N . HIS A 1 88 ? -1.005 0.397 9.769 1.00 96.75 88 HIS A N 1
ATOM 685 C CA . HIS A 1 88 ? -0.978 -0.921 10.388 1.00 96.75 88 HIS A CA 1
ATOM 686 C C . HIS A 1 88 ? -0.569 -2.000 9.379 1.00 96.75 88 HIS A C 1
ATOM 688 O O . HIS A 1 88 ? 0.219 -2.880 9.706 1.00 96.75 88 HIS A O 1
ATOM 694 N N . ASN A 1 89 ? -1.049 -1.896 8.134 1.00 97.38 89 ASN A N 1
ATOM 695 C CA . ASN A 1 89 ? -0.612 -2.741 7.021 1.00 97.38 89 ASN A CA 1
ATOM 696 C C . ASN A 1 89 ? -0.319 -1.889 5.784 1.00 97.38 89 ASN A C 1
ATOM 698 O O . ASN A 1 89 ? -1.084 -0.970 5.492 1.00 97.38 89 ASN A O 1
ATOM 702 N N . ASP A 1 90 ? 0.732 -2.249 5.048 1.00 97.00 90 ASP A N 1
ATOM 703 C CA . ASP A 1 90 ? 1.067 -1.731 3.718 1.00 97.00 90 ASP A CA 1
ATOM 704 C C . ASP A 1 90 ? 1.372 -2.919 2.795 1.00 97.00 90 ASP A C 1
ATOM 706 O O . ASP A 1 90 ? 2.376 -3.615 2.959 1.00 97.00 90 ASP A O 1
ATOM 710 N N . ILE A 1 91 ? 0.457 -3.200 1.869 1.00 95.75 91 ILE A N 1
ATOM 711 C CA . ILE A 1 91 ? 0.545 -4.339 0.956 1.00 95.75 91 ILE A CA 1
ATOM 712 C C . ILE A 1 91 ? 0.635 -3.803 -0.464 1.00 95.75 91 ILE A C 1
ATOM 714 O O . ILE A 1 91 ? -0.365 -3.360 -1.022 1.00 95.75 91 ILE A O 1
ATOM 718 N N . PHE A 1 92 ? 1.812 -3.906 -1.072 1.00 94.12 92 PHE A N 1
ATOM 719 C CA . PHE A 1 92 ? 2.067 -3.478 -2.444 1.00 94.12 92 PHE A CA 1
ATOM 720 C C . PHE A 1 92 ? 2.236 -4.680 -3.381 1.00 94.12 92 PHE A C 1
ATOM 722 O O . PHE A 1 92 ? 2.987 -5.609 -3.078 1.00 94.12 92 PHE A O 1
ATOM 729 N N . ARG A 1 93 ? 1.581 -4.661 -4.550 1.00 92.88 93 ARG A N 1
ATOM 730 C CA . ARG A 1 93 ? 1.765 -5.671 -5.606 1.00 92.88 93 ARG A CA 1
ATOM 731 C C . ARG A 1 93 ? 1.752 -5.049 -6.996 1.00 92.88 93 ARG A C 1
ATOM 733 O O . ARG A 1 93 ? 0.880 -4.245 -7.316 1.00 92.88 93 ARG A O 1
ATOM 740 N N . TYR A 1 94 ? 2.664 -5.499 -7.855 1.00 91.50 94 TYR A N 1
ATOM 741 C CA . TYR A 1 94 ? 2.568 -5.257 -9.295 1.00 91.50 94 TYR A CA 1
ATOM 742 C C . TYR A 1 94 ? 1.477 -6.141 -9.906 1.00 91.50 94 TYR A C 1
ATOM 744 O O . TYR A 1 94 ? 1.414 -7.330 -9.602 1.00 91.50 94 TYR A O 1
ATOM 752 N N . GLN A 1 95 ? 0.655 -5.586 -10.797 1.00 88.31 95 GLN A N 1
ATOM 753 C CA . GLN A 1 95 ? -0.374 -6.358 -11.510 1.00 88.31 95 GLN A CA 1
ATOM 754 C C . GLN A 1 95 ? 0.202 -7.150 -12.690 1.00 88.31 95 GLN A C 1
ATOM 756 O O . GLN A 1 95 ? -0.336 -8.187 -13.057 1.00 88.31 95 GLN A O 1
ATOM 761 N N . ASP A 1 96 ? 1.315 -6.683 -13.258 1.00 75.06 96 ASP A N 1
ATOM 762 C CA . ASP A 1 96 ? 1.911 -7.251 -14.475 1.00 75.06 96 ASP A CA 1
ATOM 763 C C . ASP A 1 96 ? 2.963 -8.335 -14.181 1.00 75.06 96 ASP A C 1
ATOM 765 O O . ASP A 1 96 ? 3.707 -8.744 -15.072 1.00 75.06 96 ASP A O 1
ATOM 769 N N . SER A 1 97 ? 3.074 -8.785 -12.925 1.00 59.44 97 SER A N 1
ATOM 770 C CA . SER A 1 97 ? 3.917 -9.932 -12.593 1.00 59.44 97 SER A CA 1
ATOM 771 C C . SER A 1 97 ? 3.249 -11.190 -13.150 1.00 59.44 97 SER A C 1
ATOM 773 O O . SER A 1 97 ? 2.117 -11.474 -12.742 1.00 59.44 97 SER A O 1
ATOM 775 N N . PRO A 1 98 ? 3.891 -11.958 -14.053 1.00 51.16 98 PRO A N 1
ATOM 776 C CA . PRO A 1 98 ? 3.382 -13.263 -14.421 1.00 51.16 98 PRO A CA 1
ATOM 777 C C . PRO A 1 98 ? 3.390 -14.100 -13.150 1.00 51.16 98 PRO A C 1
ATOM 779 O O . PRO A 1 98 ? 4.414 -14.622 -12.719 1.00 51.16 98 PRO A O 1
ATOM 782 N N . THR A 1 99 ? 2.222 -14.240 -12.538 1.00 45.53 99 THR A N 1
ATOM 783 C CA . THR A 1 99 ? 1.967 -15.330 -11.608 1.00 45.53 99 THR A CA 1
ATOM 784 C C . THR A 1 99 ? 1.822 -16.569 -12.488 1.00 45.53 99 THR A C 1
ATOM 786 O O . THR A 1 99 ? 0.734 -17.106 -12.666 1.00 45.53 99 THR A O 1
ATOM 789 N N . SER A 1 100 ? 2.899 -16.956 -13.176 1.00 39.53 100 SER A N 1
ATOM 790 C CA . SER A 1 100 ? 2.924 -18.193 -13.930 1.00 39.53 100 SER A CA 1
ATOM 791 C C . SER A 1 100 ? 2.991 -19.312 -12.903 1.00 39.53 100 SER A C 1
ATOM 793 O O . SER A 1 100 ? 4.055 -19.595 -12.364 1.00 39.53 100 SER A O 1
ATOM 795 N N . ILE A 1 101 ? 1.824 -19.876 -12.599 1.00 41.59 101 ILE A N 1
ATOM 796 C CA . ILE A 1 101 ? 1.624 -21.321 -12.510 1.00 41.59 101 ILE A CA 1
ATOM 797 C C . ILE A 1 101 ? 2.744 -22.038 -11.733 1.00 41.59 101 ILE A C 1
ATOM 799 O O . ILE A 1 101 ? 3.593 -22.705 -12.312 1.00 41.59 101 ILE A O 1
ATOM 803 N N . LEU A 1 102 ? 2.739 -21.908 -10.406 1.00 41.75 102 LEU A N 1
ATOM 804 C CA . LEU A 1 102 ? 3.380 -22.881 -9.512 1.00 41.75 102 LEU A CA 1
ATOM 805 C C . LEU A 1 102 ? 2.327 -23.571 -8.636 1.00 41.75 102 LEU A C 1
ATOM 807 O O . LEU A 1 102 ? 2.539 -23.814 -7.452 1.00 41.75 102 LEU A O 1
ATOM 811 N N . THR A 1 103 ? 1.181 -23.911 -9.224 1.00 37.94 103 THR A N 1
ATOM 812 C CA . THR A 1 103 ? 0.481 -25.133 -8.829 1.00 37.94 103 THR A CA 1
ATOM 813 C C . THR A 1 103 ? 0.908 -26.207 -9.818 1.00 37.94 103 THR A C 1
ATOM 815 O O . THR A 1 103 ? 0.614 -26.135 -11.009 1.00 37.94 103 THR A O 1
ATOM 818 N N . ASN A 1 104 ? 1.693 -27.164 -9.322 1.00 44.34 104 ASN A N 1
ATOM 819 C CA . ASN A 1 104 ? 2.054 -28.390 -10.023 1.00 44.34 104 ASN A CA 1
ATOM 820 C C . ASN A 1 104 ? 0.800 -29.251 -10.223 1.00 44.34 104 ASN A C 1
ATOM 822 O O . ASN A 1 104 ? 0.643 -30.272 -9.560 1.00 44.34 104 ASN A O 1
ATOM 826 N N . ASP A 1 105 ? -0.079 -28.859 -11.138 1.00 36.72 105 ASP A N 1
ATOM 827 C CA . ASP A 1 105 ? -1.136 -29.736 -11.619 1.00 36.72 105 ASP A CA 1
ATOM 828 C C . ASP A 1 105 ? -0.661 -30.361 -12.928 1.00 36.72 105 ASP A C 1
ATOM 830 O O . ASP A 1 105 ? -0.819 -29.829 -14.027 1.00 36.72 105 ASP A O 1
ATOM 834 N N . ASN A 1 106 ? -0.022 -31.522 -12.780 1.00 46.19 106 ASN A N 1
ATOM 835 C CA . ASN A 1 106 ? 0.266 -32.458 -13.858 1.00 46.19 106 ASN A CA 1
ATOM 836 C C . ASN A 1 106 ? -1.044 -32.984 -14.462 1.00 46.19 106 ASN A C 1
ATOM 838 O O . ASN A 1 106 ? -1.390 -34.139 -14.236 1.00 46.19 106 ASN A O 1
ATOM 842 N N . ASN A 1 107 ? -1.781 -32.177 -15.225 1.00 45.06 107 ASN A N 1
ATOM 843 C CA . ASN A 1 107 ? -2.666 -32.689 -16.266 1.00 45.06 107 ASN A CA 1
ATOM 844 C C . ASN A 1 107 ? -3.195 -31.569 -17.171 1.00 45.06 107 ASN A C 1
ATOM 846 O O . ASN A 1 107 ? -3.920 -30.692 -16.711 1.00 45.06 107 ASN A O 1
ATOM 850 N N . THR A 1 108 ? -2.966 -31.725 -18.478 1.00 36.00 108 THR A N 1
ATOM 851 C CA . THR A 1 108 ? -3.939 -31.509 -19.574 1.00 36.00 108 THR A CA 1
ATOM 852 C C . THR A 1 108 ? -3.393 -30.674 -20.740 1.00 36.00 108 THR A C 1
ATOM 854 O O . THR A 1 108 ? -3.506 -29.457 -20.793 1.00 36.00 108 THR A O 1
ATOM 857 N N . LYS A 1 109 ? -2.914 -31.440 -21.729 1.00 38.91 109 LYS A N 1
ATOM 858 C CA . LYS A 1 109 ? -3.060 -31.284 -23.188 1.00 38.91 109 LYS A CA 1
ATOM 859 C C . LYS A 1 109 ? -2.384 -30.094 -23.877 1.00 38.91 109 LYS A C 1
ATOM 861 O O . LYS A 1 109 ? -2.906 -28.989 -23.974 1.00 38.91 109 LYS A O 1
ATOM 866 N N . ALA A 1 110 ? -1.277 -30.453 -24.526 1.00 40.22 110 ALA A N 1
ATOM 867 C CA . ALA A 1 110 ? -0.768 -29.832 -25.737 1.00 40.22 110 ALA A CA 1
ATOM 868 C C . ALA A 1 110 ? -1.906 -29.464 -26.707 1.00 40.22 110 ALA A C 1
ATOM 870 O O . ALA A 1 110 ? -2.688 -30.322 -27.121 1.00 40.22 110 ALA A O 1
ATOM 871 N N . SER A 1 111 ? -1.976 -28.187 -27.076 1.00 37.44 111 SER A N 1
ATOM 872 C CA . SER A 1 111 ? -2.750 -27.746 -28.233 1.00 37.44 111 SER A CA 1
ATOM 873 C C . SER A 1 111 ? -1.880 -27.914 -29.472 1.00 37.44 111 SER A C 1
ATOM 875 O O . SER A 1 111 ? -0.980 -27.119 -29.729 1.00 37.44 111 SER A O 1
ATOM 877 N N . THR A 1 112 ? -2.126 -28.997 -30.205 1.00 37.72 112 THR A N 1
ATOM 878 C CA . THR A 1 112 ? -1.604 -29.218 -31.553 1.00 37.72 112 THR A CA 1
ATOM 879 C C . THR A 1 112 ? -2.260 -28.223 -32.505 1.00 37.72 112 THR A C 1
ATOM 881 O O . THR A 1 112 ? -3.476 -28.236 -32.686 1.00 37.72 112 THR A O 1
ATOM 884 N N . THR A 1 113 ? -1.446 -27.372 -33.122 1.00 31.42 113 THR A N 1
ATOM 885 C CA . THR A 1 113 ? -1.807 -26.556 -34.283 1.00 31.42 113 THR A CA 1
ATOM 886 C C . THR A 1 113 ? -2.279 -27.468 -35.418 1.00 31.42 113 THR A C 1
ATOM 888 O O . THR A 1 113 ? -1.489 -28.250 -35.942 1.00 31.42 113 THR A O 1
ATOM 891 N N . ILE A 1 114 ? -3.553 -27.377 -35.808 1.00 43.56 114 ILE A N 1
ATOM 892 C CA . ILE A 1 114 ? -4.036 -27.940 -37.075 1.00 43.56 114 ILE A CA 1
ATOM 893 C C . ILE A 1 114 ? -3.850 -26.859 -38.139 1.00 43.56 114 ILE A C 1
ATOM 895 O O . ILE A 1 114 ? -4.515 -25.824 -38.117 1.00 43.56 114 ILE A O 1
ATOM 899 N N . THR A 1 115 ? -2.908 -27.090 -39.049 1.00 33.34 115 THR A N 1
ATOM 900 C CA . THR A 1 115 ? -2.753 -26.325 -40.287 1.00 33.34 115 THR A CA 1
ATOM 901 C C . THR A 1 115 ? -3.799 -26.823 -41.283 1.00 33.34 115 THR A C 1
ATOM 903 O O . THR A 1 115 ? -3.728 -27.965 -41.729 1.00 33.34 115 THR A O 1
ATOM 906 N N . ASN A 1 116 ? -4.776 -25.981 -41.622 1.00 36.75 116 ASN A N 1
ATOM 907 C CA . ASN A 1 116 ? -5.706 -26.238 -42.720 1.00 36.75 116 ASN A CA 1
ATOM 908 C C . ASN A 1 116 ? -5.069 -25.759 -44.029 1.00 36.75 116 ASN A C 1
ATOM 910 O O . ASN A 1 116 ? -5.042 -24.557 -44.283 1.00 36.75 116 ASN A O 1
ATOM 914 N N . ASN A 1 117 ? -4.600 -26.691 -44.859 1.00 43.41 117 ASN A N 1
ATOM 915 C CA . ASN A 1 117 ? -4.339 -26.432 -46.273 1.00 43.41 117 ASN A CA 1
ATOM 916 C C . ASN A 1 117 ? -5.462 -27.091 -47.079 1.00 43.41 117 ASN A C 1
ATOM 918 O O . ASN A 1 117 ? -5.531 -28.315 -47.153 1.00 43.41 117 ASN A O 1
ATOM 922 N N . ASN A 1 118 ? -6.346 -26.261 -47.630 1.00 46.56 118 ASN A N 1
ATOM 923 C CA . ASN A 1 118 ? -7.287 -26.658 -48.669 1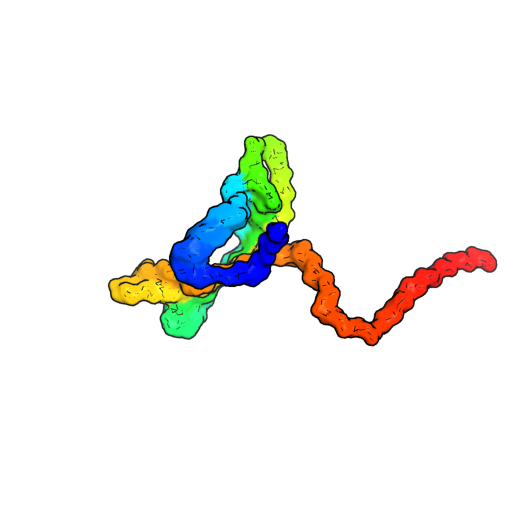.00 46.56 118 ASN A CA 1
ATOM 924 C C . ASN A 1 118 ? -6.571 -26.593 -50.023 1.00 46.56 118 ASN A C 1
ATOM 926 O O . ASN A 1 118 ? -6.222 -25.492 -50.444 1.00 46.56 118 ASN A O 1
ATOM 930 N N . GLU A 1 119 ? -6.427 -27.740 -50.684 1.00 38.81 119 GLU A N 1
ATOM 931 C CA . GLU A 1 119 ? -6.546 -27.934 -52.140 1.00 38.81 119 GLU A CA 1
ATOM 932 C C . GLU A 1 119 ? -7.174 -29.310 -52.392 1.00 38.81 119 GLU A C 1
ATOM 934 O O . GLU A 1 119 ? -6.791 -30.271 -51.684 1.00 38.81 119 GLU A O 1
#